Protein AF-A0A6M0Q2A5-F1 (afdb_monomer)

Secondary structure (DSSP, 8-state):
-PPPPPPPPHHHHHHHHHHHHS-TTSTTHHHHHHHHHHHHHHHHHHHHHHHHHTTS-TTT-EEEEEEEEE-SS-EEEEEEEEE-SS-EEEE------SEEEEETTTTEEEEEETTEEEEEE-HHHHHHHHHHHH-

Structure (mmCIF, N/CA/C/O backbone):
data_AF-A0A6M0Q2A5-F1
#
_entry.id   AF-A0A6M0Q2A5-F1
#
loop_
_atom_site.group_PDB
_atom_site.id
_atom_site.type_symbol
_atom_site.label_atom_id
_atom_sit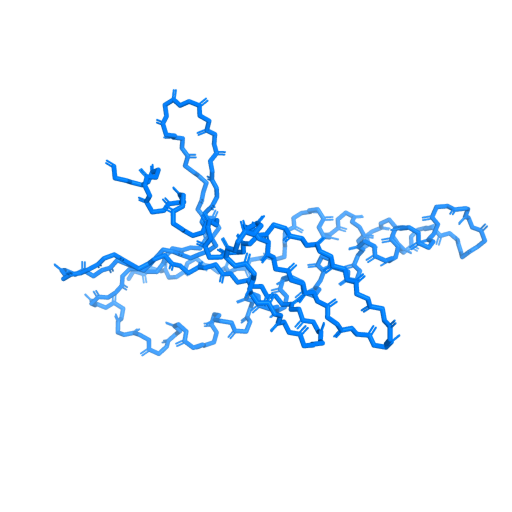e.label_alt_id
_atom_site.label_comp_id
_atom_site.label_asym_id
_atom_site.label_entity_id
_atom_site.label_seq_id
_atom_site.pdbx_PDB_ins_code
_atom_site.Cartn_x
_atom_site.Cartn_y
_atom_site.Cartn_z
_atom_site.occupancy
_atom_site.B_iso_or_equiv
_atom_site.auth_seq_id
_atom_site.auth_comp_id
_atom_site.auth_asym_id
_atom_site.auth_atom_id
_atom_site.pdbx_PDB_model_num
ATOM 1 N N . MET A 1 1 ? 1.031 6.136 22.997 1.00 41.16 1 MET A N 1
ATOM 2 C CA . MET A 1 1 ? 1.224 4.944 22.136 1.00 41.16 1 MET A CA 1
ATOM 3 C C . MET A 1 1 ? 1.885 5.387 20.824 1.00 41.16 1 MET A C 1
ATOM 5 O O . MET A 1 1 ? 1.571 6.476 20.354 1.00 41.16 1 MET A O 1
ATOM 9 N N . ARG A 1 2 ? 2.897 4.671 20.304 1.00 40.75 2 ARG A N 1
ATOM 10 C CA . ARG A 1 2 ? 3.757 5.149 19.194 1.00 40.75 2 ARG A CA 1
ATOM 11 C C . ARG A 1 2 ? 3.205 4.707 17.836 1.00 40.75 2 ARG A C 1
ATOM 13 O O . ARG A 1 2 ? 3.148 3.514 17.573 1.00 40.75 2 ARG A O 1
ATOM 20 N N . ILE A 1 3 ? 2.913 5.668 16.960 1.00 54.91 3 ILE A N 1
ATOM 21 C CA . ILE A 1 3 ? 2.869 5.430 15.511 1.00 54.91 3 ILE A CA 1
ATOM 22 C C . ILE A 1 3 ? 4.245 4.860 15.139 1.00 54.91 3 ILE A C 1
ATOM 24 O O . ILE A 1 3 ? 5.258 5.521 15.399 1.00 54.91 3 ILE A O 1
ATOM 28 N N . GLN A 1 4 ? 4.314 3.634 14.610 1.00 64.12 4 GLN A N 1
ATOM 29 C CA . GLN A 1 4 ? 5.585 3.121 14.096 1.00 64.12 4 GLN A CA 1
ATOM 30 C C . GLN A 1 4 ? 6.083 4.094 13.026 1.00 64.12 4 GLN A C 1
ATOM 32 O O . GLN A 1 4 ? 5.316 4.554 12.184 1.00 64.12 4 GLN A O 1
ATOM 37 N N . LYS A 1 5 ? 7.358 4.469 13.062 1.00 73.25 5 LYS A N 1
ATOM 38 C CA . LYS A 1 5 ? 7.897 5.359 12.036 1.00 73.25 5 LYS A CA 1
ATOM 39 C C . LYS A 1 5 ? 7.995 4.561 10.739 1.00 73.25 5 LYS A C 1
ATOM 41 O O . LYS A 1 5 ? 8.683 3.546 10.721 1.00 73.25 5 LYS A O 1
ATOM 46 N N . ARG A 1 6 ? 7.332 5.005 9.667 1.00 85.12 6 ARG A N 1
ATOM 47 C CA . ARG A 1 6 ? 7.530 4.391 8.353 1.00 85.12 6 ARG A CA 1
ATOM 48 C C . ARG A 1 6 ? 8.982 4.580 7.921 1.00 85.12 6 ARG A C 1
ATOM 50 O O . ARG A 1 6 ? 9.486 5.704 7.843 1.00 85.12 6 ARG A O 1
ATOM 57 N N . GLU A 1 7 ? 9.646 3.468 7.648 1.00 89.00 7 GLU A N 1
ATOM 58 C CA . GLU A 1 7 ? 10.986 3.439 7.082 1.00 89.00 7 GLU A CA 1
ATOM 59 C C . GLU A 1 7 ? 10.928 3.078 5.604 1.00 89.00 7 GLU A C 1
ATOM 61 O O . GLU A 1 7 ? 10.012 2.392 5.156 1.00 89.00 7 GLU A O 1
ATOM 66 N N . ILE A 1 8 ? 11.934 3.514 4.844 1.00 91.00 8 ILE A N 1
ATOM 67 C CA . ILE A 1 8 ? 12.092 3.081 3.454 1.00 91.00 8 ILE A CA 1
ATOM 68 C C . ILE A 1 8 ? 12.311 1.560 3.449 1.00 91.00 8 ILE A C 1
ATOM 70 O O . ILE A 1 8 ? 13.326 1.116 4.005 1.00 91.00 8 ILE A O 1
ATOM 74 N N . PRO A 1 9 ? 11.434 0.777 2.794 1.00 91.38 9 PRO A N 1
ATOM 75 C CA . PRO A 1 9 ? 11.562 -0.670 2.733 1.00 91.38 9 PRO A CA 1
ATOM 76 C C . PRO A 1 9 ? 12.902 -1.129 2.148 1.00 91.38 9 PRO A C 1
ATOM 78 O O . PRO A 1 9 ? 13.468 -0.508 1.240 1.00 91.38 9 PRO A O 1
ATOM 81 N N . ILE A 1 10 ? 13.406 -2.267 2.631 1.00 94.19 10 ILE A N 1
ATOM 82 C CA . ILE A 1 10 ? 14.719 -2.790 2.229 1.00 94.19 10 ILE A CA 1
ATOM 83 C C . ILE A 1 10 ? 14.811 -3.074 0.725 1.00 94.19 10 ILE A C 1
ATOM 85 O O . ILE A 1 10 ? 15.874 -2.885 0.134 1.00 94.19 10 ILE A O 1
ATOM 89 N N . HIS A 1 11 ? 13.720 -3.490 0.074 1.00 94.19 11 HIS A N 1
ATOM 90 C CA . HIS A 1 11 ? 13.722 -3.750 -1.367 1.00 94.19 11 HIS A CA 1
ATOM 91 C C . HIS A 1 11 ? 13.923 -2.470 -2.179 1.00 94.19 11 HIS A C 1
ATOM 93 O O . HIS A 1 11 ? 14.643 -2.504 -3.174 1.00 94.19 11 HIS A O 1
ATOM 99 N N . ILE A 1 12 ? 13.387 -1.334 -1.720 1.00 96.44 12 ILE A N 1
ATOM 100 C CA . ILE A 1 12 ? 13.646 -0.027 -2.338 1.00 96.44 12 ILE A CA 1
ATOM 101 C C . ILE A 1 12 ? 15.124 0.324 -2.188 1.00 96.44 12 ILE A C 1
ATOM 103 O O . ILE A 1 12 ? 15.774 0.631 -3.182 1.00 96.44 12 ILE A O 1
ATOM 107 N N . ARG A 1 13 ? 15.702 0.171 -0.989 1.00 97.56 13 ARG A N 1
ATOM 108 C CA . ARG A 1 13 ? 17.142 0.413 -0.770 1.00 97.56 13 ARG A CA 1
ATOM 109 C C . ARG A 1 13 ? 18.028 -0.480 -1.647 1.00 97.56 13 ARG A C 1
ATOM 111 O O . ARG A 1 13 ? 19.054 -0.031 -2.157 1.00 97.56 13 ARG A O 1
ATOM 118 N N . ARG A 1 14 ? 17.635 -1.743 -1.854 1.00 97.50 14 ARG A N 1
ATOM 119 C CA . ARG A 1 14 ? 18.322 -2.670 -2.773 1.00 97.50 14 ARG A CA 1
ATOM 120 C C . ARG A 1 14 ? 18.252 -2.173 -4.218 1.00 97.50 14 ARG A C 1
ATOM 122 O O . ARG A 1 14 ? 19.281 -2.160 -4.889 1.00 97.50 14 ARG A O 1
ATOM 129 N N . LEU A 1 15 ? 17.084 -1.722 -4.680 1.00 97.44 15 LEU A N 1
ATOM 130 C CA . LEU A 1 15 ? 16.915 -1.139 -6.015 1.00 97.44 15 LEU A CA 1
ATOM 131 C C . LEU A 1 15 ? 17.715 0.159 -6.187 1.00 97.44 15 LEU A C 1
ATOM 133 O O . LEU A 1 15 ? 18.330 0.354 -7.230 1.00 97.44 15 LEU A O 1
ATOM 137 N N . GLU A 1 16 ? 17.783 1.014 -5.166 1.00 97.19 16 GLU A N 1
ATOM 138 C CA . GLU A 1 16 ? 18.616 2.225 -5.169 1.00 97.19 16 GLU A CA 1
ATOM 139 C C . GLU A 1 16 ? 20.101 1.883 -5.293 1.00 97.19 16 GLU A C 1
ATOM 141 O O . GLU A 1 16 ? 20.816 2.468 -6.106 1.00 97.19 16 GLU A O 1
ATOM 146 N N . ALA A 1 17 ? 20.580 0.912 -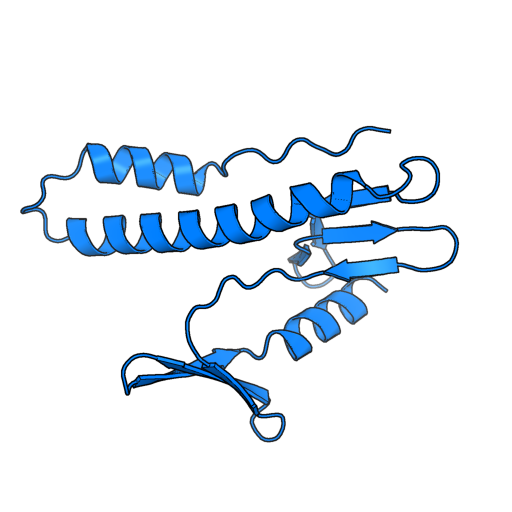4.512 1.00 97.25 17 ALA A N 1
ATOM 147 C CA . ALA A 1 17 ? 21.959 0.450 -4.598 1.00 97.25 17 ALA A CA 1
ATOM 148 C C . ALA A 1 17 ? 22.271 -0.152 -5.975 1.00 97.25 17 ALA A C 1
ATOM 150 O O . ALA A 1 17 ? 23.318 0.151 -6.545 1.00 97.25 17 ALA A O 1
ATOM 151 N N . LEU A 1 18 ? 21.358 -0.958 -6.522 1.00 96.62 18 LEU A N 1
ATOM 152 C CA . LEU A 1 18 ? 21.512 -1.580 -7.832 1.00 96.62 18 LEU A CA 1
ATOM 153 C C . LEU A 1 18 ? 21.496 -0.539 -8.961 1.00 96.62 18 LEU A C 1
ATOM 155 O O . LEU A 1 18 ? 22.381 -0.552 -9.812 1.00 96.62 18 LEU A O 1
ATOM 159 N N . SER A 1 19 ? 20.562 0.415 -8.927 1.00 95.62 19 SER A N 1
ATOM 160 C CA . SER A 1 19 ? 20.470 1.496 -9.915 1.00 95.62 19 SER A CA 1
ATOM 161 C C . SER A 1 19 ? 21.698 2.408 -9.907 1.00 95.62 19 SER A C 1
ATOM 163 O O . SER A 1 19 ? 22.051 2.922 -10.962 1.00 95.62 19 SER A O 1
ATOM 165 N N . ARG A 1 20 ? 22.356 2.615 -8.755 1.00 95.62 20 ARG A N 1
ATOM 166 C CA . ARG A 1 20 ? 23.621 3.374 -8.677 1.00 95.62 20 ARG A CA 1
ATOM 167 C C . ARG A 1 20 ? 24.818 2.623 -9.260 1.00 95.62 20 ARG A C 1
ATOM 169 O O . ARG A 1 20 ? 25.782 3.263 -9.658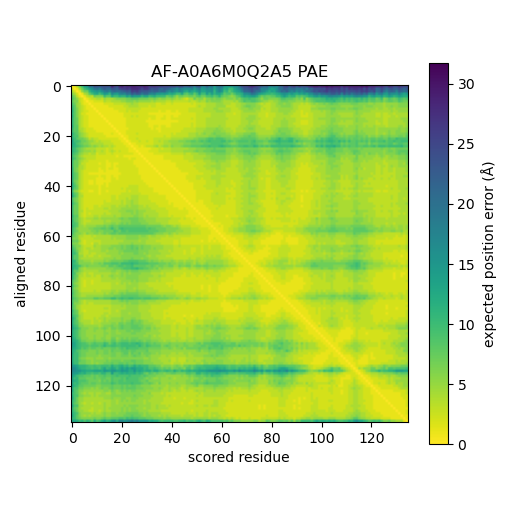 1.00 95.62 20 ARG A O 1
ATOM 176 N N . ARG A 1 21 ? 24.795 1.287 -9.236 1.00 96.31 21 ARG A N 1
ATOM 177 C CA . ARG A 1 21 ? 25.920 0.433 -9.661 1.00 96.31 21 ARG A CA 1
ATOM 178 C C . ARG A 1 21 ? 25.825 -0.001 -11.121 1.00 96.31 21 ARG A C 1
ATOM 180 O O . ARG A 1 21 ? 26.848 -0.295 -11.726 1.00 96.31 21 ARG A O 1
ATOM 187 N N . LEU A 1 22 ? 24.618 -0.067 -11.676 1.00 95.94 22 LEU A N 1
ATOM 188 C CA . LEU A 1 22 ? 24.409 -0.422 -13.075 1.00 95.94 22 LEU A CA 1
ATOM 189 C C . LEU A 1 22 ? 24.817 0.729 -13.997 1.00 95.94 22 LEU A C 1
ATOM 191 O O . LEU A 1 22 ? 24.333 1.852 -13.867 1.00 95.94 22 LEU A O 1
ATOM 195 N N . MET A 1 23 ? 25.664 0.421 -14.977 1.00 95.19 23 MET A N 1
ATOM 196 C CA . MET A 1 23 ? 25.943 1.329 -16.087 1.00 95.19 23 MET A CA 1
ATOM 197 C C . MET A 1 23 ? 24.683 1.517 -16.936 1.00 95.19 23 MET A C 1
ATOM 199 O O . MET A 1 23 ? 23.923 0.570 -17.134 1.00 95.19 23 MET A O 1
ATOM 203 N N . LYS A 1 24 ? 24.491 2.716 -17.497 1.00 92.75 24 LYS A N 1
ATOM 204 C CA . LYS A 1 24 ? 23.331 3.022 -18.356 1.00 92.75 24 LYS A CA 1
ATOM 205 C C . LYS A 1 24 ? 23.235 2.121 -19.594 1.00 92.75 24 LYS A C 1
ATOM 207 O O . LYS A 1 24 ? 22.138 1.859 -20.061 1.00 92.75 24 LYS A O 1
ATOM 212 N N . SER A 1 25 ? 24.371 1.639 -20.100 1.00 95.44 25 SER A N 1
ATOM 213 C CA . SER A 1 25 ? 24.448 0.711 -21.235 1.00 95.44 25 SER A CA 1
ATOM 214 C C . SER A 1 25 ? 24.068 -0.730 -20.884 1.00 95.44 25 SER A C 1
ATOM 216 O O . SER A 1 25 ? 23.893 -1.550 -21.781 1.00 95.44 25 SER A O 1
ATOM 218 N N . HIS A 1 26 ? 23.962 -1.074 -19.597 1.00 96.25 26 HIS A N 1
ATOM 219 C CA . HIS A 1 26 ? 23.642 -2.433 -19.190 1.00 96.25 26 HIS A CA 1
ATOM 220 C C . HIS A 1 26 ? 22.185 -2.770 -19.568 1.00 96.25 26 HIS A C 1
ATOM 222 O O . HIS A 1 26 ? 21.287 -2.010 -19.199 1.00 96.25 26 HIS A O 1
ATOM 228 N N . PRO A 1 27 ? 21.894 -3.933 -20.187 1.00 95.62 27 PRO A N 1
ATOM 229 C CA . PRO A 1 27 ? 20.543 -4.273 -20.659 1.00 95.62 27 PRO A CA 1
ATOM 230 C C . PRO A 1 27 ? 19.452 -4.198 -19.577 1.00 95.62 27 PRO A C 1
ATOM 232 O O . PRO A 1 27 ? 18.316 -3.816 -19.835 1.00 95.62 27 PRO A O 1
ATOM 235 N N . ALA A 1 28 ? 19.801 -4.524 -18.329 1.00 95.12 28 ALA A N 1
ATOM 236 C CA . ALA A 1 28 ? 18.878 -4.464 -17.192 1.00 95.12 28 ALA A CA 1
ATOM 237 C C . ALA A 1 28 ? 18.659 -3.056 -16.596 1.00 95.12 28 ALA A C 1
ATOM 239 O O . ALA A 1 28 ? 17.819 -2.918 -15.705 1.00 95.12 28 ALA A O 1
ATOM 240 N N . PHE A 1 29 ? 19.402 -2.026 -17.028 1.00 95.31 29 PHE A N 1
ATOM 241 C CA . PHE A 1 29 ? 19.365 -0.692 -16.415 1.00 95.31 29 PHE A CA 1
ATOM 242 C C . PHE A 1 29 ? 17.951 -0.104 -16.419 1.00 95.31 29 PHE A C 1
ATOM 244 O O . PHE A 1 29 ? 17.440 0.251 -15.357 1.00 95.31 29 PHE A O 1
ATOM 251 N N . HIS A 1 30 ? 17.294 -0.078 -17.584 1.00 95.31 30 HIS A N 1
ATOM 252 C CA . HIS A 1 30 ? 15.941 0.467 -17.728 1.00 95.31 30 HIS A CA 1
ATOM 253 C C . HIS A 1 30 ? 14.938 -0.248 -16.818 1.00 95.31 30 HIS A C 1
ATOM 255 O O . HIS A 1 30 ? 14.255 0.402 -16.032 1.00 95.31 30 HIS A O 1
ATOM 261 N N . LYS A 1 31 ? 14.941 -1.586 -16.817 1.00 96.25 31 LYS A N 1
ATOM 262 C CA . LYS A 1 31 ? 14.056 -2.395 -15.965 1.00 96.25 31 LYS A CA 1
ATOM 263 C C . LYS A 1 31 ? 14.244 -2.102 -14.474 1.00 96.25 31 LYS A C 1
ATOM 265 O O . LYS A 1 31 ? 13.269 -2.003 -13.731 1.00 96.25 31 LYS A O 1
ATOM 270 N N . VAL A 1 32 ? 15.491 -1.985 -14.013 1.00 97.00 32 VAL A N 1
ATOM 271 C CA . VAL A 1 32 ? 15.785 -1.673 -12.605 1.00 97.00 32 VAL A CA 1
ATOM 272 C C . VAL A 1 32 ? 15.352 -0.253 -12.263 1.00 97.00 32 VAL A C 1
ATOM 274 O O . VAL A 1 32 ? 14.749 -0.042 -11.210 1.00 97.00 32 VAL A O 1
ATOM 277 N N . HIS A 1 33 ? 15.639 0.705 -13.141 1.00 96.00 33 HIS A N 1
ATOM 278 C CA . HIS A 1 33 ? 15.310 2.105 -12.920 1.00 96.00 33 HIS A CA 1
ATOM 279 C C . HIS A 1 33 ? 13.794 2.335 -12.878 1.00 96.00 33 HIS A C 1
ATOM 281 O O . HIS A 1 33 ? 13.296 2.949 -11.939 1.00 96.00 33 HIS A O 1
ATOM 287 N N . GLU A 1 34 ? 13.044 1.767 -13.823 1.00 95.19 34 GLU A N 1
ATOM 288 C CA . GLU A 1 34 ? 11.579 1.822 -13.834 1.00 95.19 34 GLU A CA 1
ATOM 289 C C . GLU A 1 34 ? 10.969 1.181 -12.586 1.00 95.19 34 GLU A C 1
ATOM 291 O O . GLU A 1 34 ? 10.059 1.746 -11.976 1.00 95.19 34 GLU A O 1
ATOM 296 N N . ASN A 1 35 ? 11.494 0.028 -12.155 1.00 96.38 35 ASN A N 1
ATOM 297 C CA . ASN A 1 35 ? 11.036 -0.611 -10.925 1.00 96.38 35 ASN A CA 1
ATOM 298 C C . ASN A 1 35 ? 11.322 0.277 -9.704 1.00 96.38 35 ASN A C 1
ATOM 300 O O . ASN A 1 35 ? 10.444 0.478 -8.870 1.00 96.38 35 ASN A O 1
ATOM 304 N N . LEU A 1 36 ? 12.512 0.881 -9.620 1.00 97.44 36 LEU A N 1
ATOM 305 C CA . LEU A 1 36 ? 12.841 1.817 -8.545 1.00 97.44 36 LEU A CA 1
ATOM 306 C C . LEU A 1 36 ? 11.874 3.010 -8.507 1.00 97.44 36 LEU A C 1
ATOM 308 O O . LEU A 1 36 ? 11.385 3.356 -7.430 1.00 97.44 36 LEU A O 1
ATOM 312 N N . LEU A 1 37 ? 11.580 3.621 -9.658 1.00 95.25 37 LEU A N 1
ATOM 313 C CA . LEU A 1 37 ? 10.634 4.735 -9.752 1.00 95.25 37 LEU A CA 1
ATOM 314 C C . LEU A 1 37 ? 9.233 4.317 -9.297 1.00 95.25 37 LEU A C 1
ATOM 316 O O . LEU A 1 37 ? 8.633 5.005 -8.473 1.00 95.25 37 LEU A O 1
ATOM 320 N N . ARG A 1 38 ? 8.748 3.155 -9.752 1.00 94.06 38 ARG A N 1
ATOM 321 C CA . ARG A 1 38 ? 7.446 2.604 -9.351 1.00 94.06 38 ARG A CA 1
ATOM 322 C C . ARG A 1 38 ? 7.363 2.365 -7.842 1.00 94.06 38 ARG A C 1
ATOM 324 O O . ARG A 1 38 ? 6.404 2.792 -7.207 1.00 94.06 38 ARG A O 1
ATOM 331 N N . GLN A 1 39 ? 8.372 1.721 -7.256 1.00 95.62 39 GLN A N 1
ATOM 332 C CA . GLN A 1 39 ? 8.391 1.426 -5.820 1.00 95.62 39 GLN A CA 1
ATOM 333 C C . GLN A 1 39 ? 8.485 2.699 -4.972 1.00 95.62 39 GLN A C 1
ATOM 335 O O . GLN A 1 39 ? 7.808 2.817 -3.952 1.00 95.62 39 GLN A O 1
ATOM 340 N N . ARG A 1 40 ? 9.284 3.683 -5.405 1.00 95.62 40 ARG A N 1
ATOM 341 C CA . ARG A 1 40 ? 9.344 4.992 -4.742 1.00 95.62 40 ARG A CA 1
ATOM 342 C C . ARG A 1 40 ? 8.018 5.738 -4.840 1.00 95.62 40 ARG A C 1
ATOM 344 O O . ARG A 1 40 ? 7.614 6.334 -3.849 1.00 95.62 40 ARG A O 1
ATOM 351 N N . ALA A 1 41 ? 7.335 5.694 -5.983 1.00 94.44 41 ALA A N 1
ATOM 352 C CA . ALA A 1 41 ? 6.020 6.312 -6.133 1.00 94.44 41 ALA A CA 1
ATOM 353 C C . ALA A 1 41 ? 4.997 5.701 -5.160 1.00 94.44 41 ALA A C 1
ATOM 355 O O . ALA A 1 41 ? 4.291 6.451 -4.489 1.00 94.44 41 ALA A O 1
ATOM 356 N N . GLY A 1 42 ? 4.979 4.369 -5.015 1.00 93.19 42 GLY A N 1
ATOM 357 C CA . GLY A 1 42 ? 4.150 3.678 -4.018 1.00 93.19 42 GLY A CA 1
ATOM 358 C C . GLY A 1 42 ? 4.454 4.143 -2.592 1.00 93.19 42 GLY A C 1
ATOM 359 O O . GLY A 1 42 ? 3.578 4.673 -1.915 1.00 93.19 42 GLY A O 1
ATOM 360 N N . TYR A 1 43 ? 5.728 4.082 -2.190 1.00 94.06 43 TYR A N 1
ATOM 361 C CA . TYR A 1 43 ? 6.174 4.541 -0.870 1.00 94.06 43 TYR A CA 1
ATOM 362 C C . TYR A 1 43 ? 5.805 6.003 -0.582 1.00 94.06 43 TYR A C 1
ATOM 364 O O . TYR A 1 43 ? 5.418 6.343 0.532 1.00 94.06 43 TYR A O 1
ATOM 372 N N . GLN A 1 44 ? 5.925 6.886 -1.576 1.00 93.75 44 GLN A N 1
ATOM 373 C CA . GLN A 1 44 ? 5.574 8.297 -1.421 1.00 93.75 44 GLN A CA 1
ATOM 374 C C . GLN A 1 44 ? 4.064 8.504 -1.290 1.00 93.75 44 GLN A C 1
ATOM 376 O O . GLN A 1 44 ? 3.652 9.365 -0.516 1.00 93.75 44 GLN A O 1
ATOM 381 N N . GLY A 1 45 ? 3.259 7.707 -1.997 1.00 93.12 45 GLY A N 1
ATOM 382 C CA . GLY A 1 45 ? 1.806 7.690 -1.842 1.00 93.12 45 GLY A CA 1
ATOM 383 C C . GLY A 1 45 ? 1.409 7.310 -0.424 1.00 93.12 45 GLY A C 1
ATOM 384 O O . GLY A 1 45 ? 0.688 8.053 0.236 1.00 93.12 45 GLY A O 1
ATOM 385 N N . GLU A 1 46 ? 1.967 6.216 0.092 1.00 92.06 46 GLU A N 1
ATOM 386 C CA . GLU A 1 46 ? 1.718 5.825 1.475 1.00 92.06 46 GLU A CA 1
ATOM 387 C C . GLU A 1 46 ? 2.209 6.903 2.458 1.00 92.06 46 GLU A C 1
ATOM 389 O O . GLU A 1 46 ? 1.488 7.308 3.366 1.00 92.06 46 GLU A O 1
ATOM 394 N N . LYS A 1 47 ? 3.421 7.437 2.274 1.00 91.62 47 LYS A N 1
ATOM 395 C CA . LYS A 1 47 ? 3.981 8.476 3.152 1.00 91.62 47 LYS A CA 1
ATOM 396 C C . LYS A 1 47 ? 3.138 9.758 3.173 1.00 91.62 47 LYS A C 1
ATOM 398 O O . LYS A 1 47 ? 3.146 10.467 4.179 1.00 91.62 47 LYS A O 1
ATOM 403 N N . ALA A 1 48 ? 2.426 10.078 2.093 1.00 93.12 48 ALA A N 1
ATOM 404 C CA . ALA A 1 48 ? 1.504 11.210 2.065 1.00 93.12 48 ALA A CA 1
ATOM 405 C C . ALA A 1 48 ? 0.321 10.999 3.026 1.00 93.12 48 ALA A C 1
ATOM 407 O O . ALA A 1 48 ? -0.070 11.931 3.726 1.00 93.12 48 ALA A O 1
ATOM 408 N N . ILE A 1 49 ? -0.185 9.767 3.141 1.00 93.19 49 ILE A N 1
ATOM 409 C CA . ILE A 1 49 ? -1.257 9.419 4.084 1.00 93.19 49 ILE A CA 1
ATOM 410 C C . ILE A 1 49 ? -0.788 9.558 5.540 1.00 93.19 49 ILE A C 1
ATOM 412 O O . ILE A 1 49 ? -1.531 10.078 6.373 1.00 93.19 49 ILE A O 1
ATOM 416 N N . ASP A 1 50 ? 0.475 9.225 5.843 1.00 90.94 50 ASP A N 1
ATOM 417 C CA . ASP A 1 50 ? 1.047 9.400 7.192 1.00 90.94 50 ASP A CA 1
ATOM 418 C C . ASP A 1 50 ? 0.938 10.838 7.715 1.00 90.94 50 ASP A C 1
ATOM 420 O O . ASP A 1 50 ? 0.904 11.048 8.928 1.00 90.94 50 ASP A O 1
ATOM 424 N N . TYR A 1 51 ? 0.939 11.846 6.836 1.00 90.69 51 TYR A N 1
ATOM 425 C CA . TYR A 1 51 ? 0.765 13.238 7.250 1.00 90.69 51 TYR A CA 1
ATOM 426 C C . TYR A 1 51 ? -0.624 13.466 7.850 1.00 90.69 51 TYR A C 1
ATOM 428 O O . TYR A 1 51 ? -0.722 13.996 8.954 1.00 90.69 51 TYR A O 1
ATOM 436 N N . TYR A 1 52 ? -1.673 13.007 7.169 1.00 92.00 52 TYR A N 1
ATOM 437 C CA . TYR A 1 52 ? -3.055 13.175 7.615 1.00 92.00 52 TYR A CA 1
ATOM 438 C C . TYR A 1 52 ? -3.354 12.358 8.875 1.00 92.00 52 TY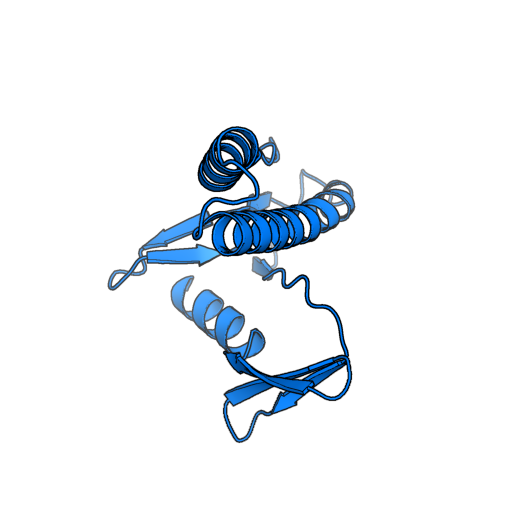R A C 1
ATOM 440 O O . TYR A 1 52 ? -3.986 12.855 9.804 1.00 92.00 52 TYR A O 1
ATOM 448 N N . LEU A 1 53 ? -2.816 11.140 8.970 1.00 92.19 53 LEU A N 1
ATOM 449 C CA . LEU A 1 53 ? -3.044 10.270 10.128 1.00 92.19 53 LEU A CA 1
ATOM 450 C C . LEU A 1 53 ? -2.422 10.796 11.431 1.00 92.19 53 LEU A C 1
ATOM 452 O O . LEU A 1 53 ? -2.852 10.404 12.512 1.00 92.19 53 LEU A O 1
ATOM 456 N N . LYS A 1 54 ? -1.448 11.715 11.367 1.00 89.88 54 LYS A N 1
ATOM 457 C CA . LYS A 1 54 ? -0.886 12.366 12.567 1.00 89.88 54 LYS A CA 1
ATOM 458 C C . LYS A 1 54 ? -1.878 13.273 13.292 1.00 89.88 54 LYS A C 1
ATOM 460 O O . LYS A 1 54 ? -1.636 13.567 14.460 1.00 89.88 54 LYS A O 1
ATOM 465 N N . TYR A 1 55 ? -2.929 13.725 12.611 1.00 92.25 55 TYR A N 1
ATOM 466 C CA . TYR A 1 55 ? -3.957 14.592 13.187 1.00 92.25 55 TYR A CA 1
ATOM 467 C C . TYR A 1 55 ? -5.040 13.815 13.944 1.00 92.25 55 TYR A C 1
ATOM 469 O O . TYR A 1 55 ? -5.859 14.433 14.618 1.00 92.25 55 TYR A O 1
ATOM 477 N N . LEU A 1 56 ? -5.042 12.479 13.873 1.00 92.56 56 LEU A N 1
ATOM 478 C CA . LEU A 1 56 ? -5.956 11.658 14.661 1.00 92.56 56 LEU A CA 1
ATOM 479 C C . LEU A 1 56 ? -5.552 11.669 16.151 1.00 92.56 56 LEU A C 1
ATOM 481 O O . LEU A 1 56 ? -4.368 11.469 16.454 1.00 92.56 56 LEU A O 1
ATOM 485 N N . PRO A 1 57 ? -6.507 11.856 17.088 1.00 93.56 57 PRO A N 1
ATOM 486 C CA . PRO A 1 57 ? -6.248 11.758 18.524 1.00 93.56 57 PRO A CA 1
ATOM 487 C C . PRO A 1 57 ? -5.691 10.378 18.894 1.00 93.56 57 PRO A C 1
ATOM 489 O O . PRO A 1 57 ? -6.330 9.348 18.677 1.00 93.56 57 PRO A O 1
ATOM 492 N N . LYS A 1 58 ? -4.480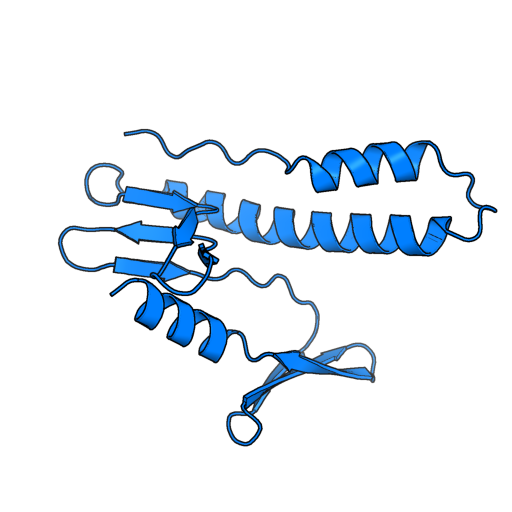 10.334 19.455 1.00 89.12 58 LYS A N 1
ATOM 493 C CA . LYS A 1 58 ? -3.751 9.072 19.700 1.00 89.12 58 LYS A CA 1
ATOM 494 C C . LYS A 1 58 ? -4.345 8.247 20.839 1.00 89.12 58 LYS A C 1
ATOM 496 O O . LYS A 1 58 ? -4.004 7.078 20.996 1.00 89.12 58 LYS A O 1
ATOM 501 N N . GLU A 1 59 ? -5.165 8.881 21.661 1.00 91.94 59 GLU A N 1
ATOM 502 C CA . GLU A 1 59 ? -5.887 8.298 22.782 1.00 91.94 59 GLU A CA 1
ATOM 503 C C . GLU A 1 59 ? -7.155 7.567 22.310 1.00 91.94 59 GLU A C 1
ATOM 505 O O . GLU A 1 59 ? -7.633 6.662 22.992 1.00 91.94 59 GLU A O 1
ATOM 510 N N . GLU A 1 60 ? -7.675 7.937 21.135 1.00 95.00 60 GLU A N 1
ATOM 511 C CA . GLU A 1 60 ? -8.901 7.383 20.551 1.00 95.00 60 GLU A CA 1
ATOM 512 C C . GLU A 1 60 ? -8.623 6.385 19.424 1.00 95.00 60 GLU A C 1
ATOM 514 O O . GLU A 1 60 ? -9.383 5.428 19.254 1.00 95.00 60 GLU A O 1
ATOM 519 N N . TYR A 1 61 ? -7.535 6.596 18.675 1.00 95.50 61 TYR A N 1
ATOM 520 C CA . TYR A 1 61 ? -7.211 5.826 17.478 1.00 95.50 61 TYR A CA 1
ATOM 521 C C . TYR A 1 61 ? -5.850 5.138 17.585 1.00 95.50 61 TYR A C 1
ATOM 523 O O . TYR A 1 61 ? -4.805 5.774 17.754 1.00 95.50 61 TYR A O 1
ATOM 531 N N . LEU A 1 62 ? -5.851 3.822 17.384 1.00 93.12 62 LEU A N 1
ATOM 532 C CA . LEU A 1 62 ? -4.654 3.036 17.119 1.00 93.12 62 LEU A CA 1
ATOM 533 C C . LEU A 1 62 ? -4.459 2.919 15.607 1.00 93.12 62 LEU A C 1
ATOM 535 O O . LEU A 1 62 ? -5.283 2.333 14.915 1.00 93.12 62 LEU A O 1
ATOM 539 N N . VAL A 1 63 ? -3.346 3.450 15.107 1.00 93.31 63 VAL A N 1
ATOM 540 C CA . VAL A 1 63 ? -2.976 3.391 13.688 1.00 93.31 63 VAL A CA 1
ATOM 541 C C . VAL A 1 63 ? -1.809 2.423 13.508 1.00 93.31 63 VAL A C 1
ATOM 543 O O . VAL A 1 63 ? -0.707 2.667 14.008 1.00 93.31 63 VAL A O 1
ATOM 546 N N . LEU A 1 64 ? -2.047 1.339 12.774 1.00 91.75 64 LEU A N 1
ATOM 547 C CA . LEU A 1 64 ? -1.043 0.369 12.337 1.00 91.75 64 LEU A CA 1
ATOM 548 C C . LEU A 1 64 ? -0.831 0.520 10.828 1.00 91.75 64 LEU A C 1
ATOM 550 O O . LEU A 1 64 ? -1.783 0.801 10.106 1.00 91.75 64 LEU A O 1
ATOM 554 N N . HIS A 1 65 ? 0.395 0.326 10.346 1.00 90.88 65 HIS A N 1
ATOM 555 C CA . HIS A 1 65 ? 0.708 0.342 8.913 1.00 90.88 65 HIS A CA 1
ATOM 556 C C . HIS A 1 65 ? 1.579 -0.847 8.522 1.00 90.88 65 HIS A C 1
ATOM 558 O O . HIS A 1 65 ? 2.292 -1.395 9.365 1.00 90.88 65 HIS A O 1
ATOM 564 N N . GLY A 1 66 ? 1.490 -1.255 7.253 1.00 89.25 66 GLY A N 1
ATOM 565 C CA . GLY A 1 66 ? 2.255 -2.377 6.702 1.00 89.25 66 GLY A CA 1
ATOM 566 C C . GLY A 1 66 ? 2.011 -3.696 7.441 1.00 89.25 66 GLY A C 1
ATOM 567 O O . GLY A 1 66 ? 2.935 -4.492 7.620 1.00 89.25 66 GLY A O 1
ATOM 568 N N . LEU A 1 67 ? 0.786 -3.908 7.925 1.00 91.38 67 LEU A N 1
ATOM 569 C CA . LEU A 1 67 ? 0.442 -5.048 8.762 1.00 91.38 67 LEU A CA 1
ATOM 570 C C . LEU A 1 67 ? 0.325 -6.301 7.895 1.00 91.38 67 LEU A C 1
ATOM 572 O O . LEU A 1 67 ? -0.479 -6.336 6.968 1.00 91.38 67 LEU A O 1
ATOM 576 N N . ARG A 1 68 ? 1.107 -7.338 8.206 1.00 93.56 68 ARG A N 1
ATOM 577 C CA . ARG A 1 68 ? 1.043 -8.637 7.528 1.00 93.56 68 ARG A CA 1
ATOM 578 C C . ARG A 1 68 ? 0.471 -9.688 8.472 1.00 93.56 68 ARG A C 1
ATOM 580 O O . ARG A 1 68 ? 1.092 -9.993 9.487 1.00 93.56 68 ARG A O 1
ATOM 587 N N . LEU A 1 69 ? -0.687 -10.235 8.122 1.00 94.56 69 LEU A N 1
ATOM 588 C CA . LEU A 1 69 ? -1.456 -11.178 8.939 1.00 94.56 69 LEU A CA 1
ATOM 589 C C . LEU A 1 69 ? -1.602 -12.521 8.225 1.00 94.56 69 LEU A C 1
ATOM 591 O O . LEU A 1 69 ? -1.470 -12.581 7.005 1.00 94.56 69 LEU A O 1
ATOM 595 N N . PHE A 1 70 ? -1.855 -13.582 8.992 1.00 95.38 70 PHE A N 1
ATOM 596 C CA . PHE A 1 70 ? -2.176 -14.918 8.489 1.00 95.38 70 PHE A CA 1
ATOM 597 C C . PHE A 1 70 ? -3.636 -15.230 8.817 1.00 95.38 70 PHE A C 1
ATOM 599 O O . PHE A 1 70 ? -4.005 -15.171 9.986 1.00 95.38 70 PHE A O 1
ATOM 606 N N . ASP A 1 71 ? -4.444 -15.560 7.810 1.00 93.88 71 ASP A N 1
ATOM 607 C CA . ASP A 1 71 ? -5.886 -15.842 7.958 1.00 93.88 71 ASP A CA 1
ATOM 608 C C . ASP A 1 71 ? -6.200 -17.339 8.164 1.00 93.88 71 ASP A C 1
ATOM 610 O O . ASP A 1 71 ? -7.350 -17.761 8.093 1.00 93.88 71 ASP A O 1
ATOM 614 N N . GLY A 1 72 ? -5.176 -18.170 8.384 1.00 94.12 72 GLY A N 1
ATOM 615 C CA . GLY A 1 72 ? -5.311 -19.629 8.446 1.00 94.12 72 GLY A CA 1
ATOM 616 C C . GLY A 1 72 ? -5.064 -20.335 7.109 1.00 94.12 72 GLY A C 1
ATOM 617 O O . GLY A 1 72 ? -4.745 -21.523 7.111 1.00 94.12 72 GLY A O 1
ATOM 618 N N . VAL A 1 73 ? -5.133 -19.620 5.982 1.00 94.75 73 VAL A N 1
ATOM 619 C CA . VAL A 1 73 ? -4.873 -20.148 4.632 1.00 94.75 73 VAL A CA 1
ATOM 620 C C . VAL A 1 73 ? -3.620 -19.519 4.032 1.00 94.75 73 VAL A C 1
ATOM 622 O O . VAL A 1 73 ? -2.766 -20.207 3.471 1.00 94.75 73 VAL A O 1
ATOM 625 N N . GLY A 1 74 ? -3.482 -18.204 4.156 1.00 94.25 74 GLY A N 1
ATOM 626 C CA . GLY A 1 74 ? -2.419 -17.434 3.540 1.00 94.25 74 GLY A CA 1
ATOM 627 C C . GLY A 1 74 ? -2.108 -16.150 4.290 1.00 94.25 74 GLY A C 1
ATOM 628 O O . GLY A 1 74 ? -2.796 -15.732 5.219 1.00 94.25 74 GLY A O 1
ATOM 629 N N . TYR A 1 75 ? -1.008 -15.521 3.882 1.00 95.31 75 TYR A N 1
ATOM 630 C CA . TYR A 1 75 ? -0.663 -14.202 4.386 1.00 95.31 75 TYR A CA 1
ATOM 631 C C . TYR A 1 75 ? -1.265 -13.119 3.504 1.00 95.31 75 TYR A C 1
ATOM 633 O O . TYR A 1 75 ? -1.076 -13.141 2.287 1.00 95.31 75 TYR A O 1
ATOM 641 N N . PHE A 1 76 ? -1.866 -12.121 4.134 1.00 94.69 76 PHE A N 1
ATOM 642 C CA . PHE A 1 76 ? -2.327 -10.902 3.487 1.00 94.69 76 PHE A CA 1
ATOM 643 C C . PHE A 1 76 ? -1.701 -9.681 4.158 1.00 94.69 76 PHE A C 1
ATOM 645 O O . PHE A 1 76 ? -1.189 -9.753 5.280 1.00 94.69 76 PHE A O 1
ATOM 652 N N . GLN A 1 77 ? -1.674 -8.568 3.430 1.00 93.25 77 GLN A N 1
ATOM 653 C CA . GLN A 1 77 ? -1.127 -7.306 3.908 1.00 93.25 77 GLN A CA 1
ATOM 654 C C . GLN A 1 77 ? -2.215 -6.238 3.880 1.00 93.25 77 GLN A C 1
ATOM 656 O O . GLN A 1 77 ? -2.989 -6.171 2.926 1.00 93.25 77 GLN A O 1
ATOM 661 N N . ILE A 1 78 ? -2.241 -5.417 4.924 1.00 94.44 78 ILE A N 1
ATOM 662 C CA . ILE A 1 78 ? -3.056 -4.215 5.040 1.00 94.44 78 ILE A CA 1
ATOM 663 C C . ILE A 1 78 ? -2.105 -3.016 5.099 1.00 94.44 78 ILE A C 1
ATOM 665 O O . ILE A 1 78 ? -1.219 -2.970 5.961 1.00 94.44 78 ILE A O 1
ATOM 669 N N . ASP A 1 79 ? -2.292 -2.043 4.204 1.00 93.06 79 ASP A N 1
ATOM 670 C CA . ASP A 1 79 ? -1.456 -0.839 4.177 1.00 93.06 79 ASP A CA 1
ATOM 671 C C . ASP A 1 79 ? -1.643 -0.016 5.450 1.00 93.06 79 ASP A C 1
ATOM 673 O O . ASP A 1 79 ? -0.650 0.331 6.091 1.00 93.06 79 ASP A O 1
ATOM 677 N N . TYR A 1 80 ? -2.897 0.229 5.853 1.00 94.25 80 TYR A N 1
ATOM 678 C CA . TYR A 1 80 ? -3.235 0.798 7.157 1.00 94.25 80 TYR A CA 1
ATOM 679 C C . TYR A 1 80 ? -4.459 0.160 7.795 1.00 94.25 80 TYR A C 1
ATOM 681 O O . TYR A 1 80 ? -5.490 -0.039 7.152 1.00 94.25 80 TYR A O 1
ATOM 689 N N . LEU A 1 81 ? -4.350 -0.060 9.101 1.00 95.00 81 LEU A N 1
ATOM 690 C CA . LEU A 1 81 ? -5.449 -0.462 9.959 1.00 95.00 81 LEU A CA 1
ATOM 691 C C . LEU A 1 81 ? -5.624 0.580 11.063 1.00 95.00 81 LEU A C 1
ATOM 693 O O . LEU A 1 81 ? -4.726 0.772 11.888 1.00 95.00 81 LEU A O 1
ATOM 697 N N . ILE A 1 82 ? -6.770 1.255 11.069 1.00 95.31 82 ILE A N 1
ATOM 698 C CA . ILE A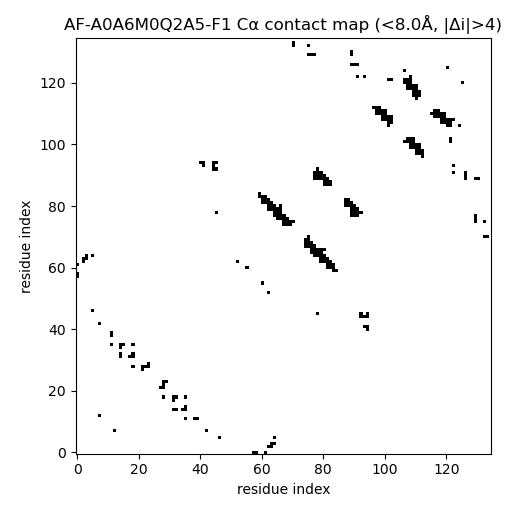 1 82 ? -7.145 2.216 12.106 1.00 95.31 82 ILE A CA 1
ATOM 699 C C . ILE A 1 82 ? -8.195 1.569 12.995 1.00 95.31 82 ILE A C 1
ATOM 701 O O . ILE A 1 82 ? -9.255 1.168 12.525 1.00 95.31 82 ILE A O 1
ATOM 705 N N . ILE A 1 83 ? -7.905 1.480 14.284 1.00 95.50 83 ILE A N 1
ATOM 706 C CA . ILE A 1 83 ? -8.770 0.855 15.278 1.00 95.50 83 ILE A CA 1
ATOM 707 C C . ILE A 1 83 ? -9.208 1.930 16.265 1.00 95.50 83 ILE A C 1
ATOM 709 O O . ILE A 1 83 ? -8.373 2.643 16.821 1.00 95.50 83 ILE A O 1
ATOM 713 N N . SER A 1 84 ? -10.511 2.025 16.496 1.00 96.12 84 SER A N 1
ATOM 714 C CA . SER A 1 84 ? -11.111 2.821 17.565 1.00 96.12 84 SER A CA 1
ATOM 715 C C . SER A 1 84 ? -12.027 1.941 18.418 1.00 96.12 84 SER A C 1
ATOM 717 O O . SER A 1 84 ? -12.215 0.758 18.137 1.00 96.12 84 SER A O 1
ATOM 719 N N . LYS A 1 85 ? -12.642 2.518 19.455 1.00 95.62 85 LYS A N 1
ATOM 720 C CA . LYS A 1 85 ? -13.660 1.816 20.256 1.00 95.62 85 LYS A CA 1
ATOM 721 C C . LYS A 1 85 ? -14.947 1.514 19.478 1.00 95.62 85 LYS A C 1
ATOM 723 O O . LYS A 1 85 ? -15.712 0.662 19.913 1.00 95.62 85 LYS A O 1
ATOM 728 N N . SER A 1 86 ? -15.187 2.210 18.366 1.00 95.88 86 SER A N 1
ATOM 729 C CA . SER A 1 86 ? -16.459 2.158 17.635 1.00 95.88 86 SER A CA 1
ATOM 730 C C . SER A 1 86 ? -16.351 1.447 16.289 1.00 95.88 86 SER A C 1
ATOM 732 O O . SER A 1 86 ? -17.351 0.945 15.786 1.00 95.88 86 SER A O 1
ATOM 734 N N . PHE A 1 87 ? -15.165 1.430 15.679 1.00 95.31 87 PHE A N 1
ATOM 735 C CA . PHE A 1 87 ? -14.962 0.842 14.359 1.00 95.31 87 PHE A CA 1
ATOM 736 C C . PHE A 1 87 ? -13.509 0.435 14.115 1.00 95.31 87 PHE A C 1
ATOM 738 O O . PHE A 1 87 ? -12.577 0.940 14.749 1.00 95.31 87 PHE A O 1
ATOM 745 N N . ILE A 1 88 ? -13.342 -0.427 13.114 1.00 95.62 88 ILE A N 1
ATOM 746 C CA . ILE A 1 88 ? -12.066 -0.757 12.488 1.00 95.62 88 ILE A CA 1
ATOM 747 C C . ILE A 1 88 ? -12.138 -0.301 11.030 1.00 95.62 88 ILE A C 1
ATOM 749 O O . ILE A 1 88 ? -13.096 -0.621 10.329 1.00 95.62 88 ILE A O 1
ATOM 753 N N . LEU A 1 89 ? -11.142 0.456 10.580 1.00 95.50 89 LEU A N 1
ATOM 754 C CA . LEU A 1 89 ? -11.045 0.975 9.220 1.00 95.50 89 LEU A CA 1
ATOM 755 C C . LEU A 1 89 ? -9.785 0.435 8.543 1.00 95.50 89 LEU A C 1
ATOM 757 O O . LEU A 1 89 ? -8.669 0.646 9.020 1.00 95.50 89 LEU A O 1
ATOM 761 N N . VAL A 1 90 ? -9.987 -0.236 7.412 1.00 95.69 90 VAL A N 1
ATOM 762 C CA . VAL A 1 90 ? -8.931 -0.678 6.497 1.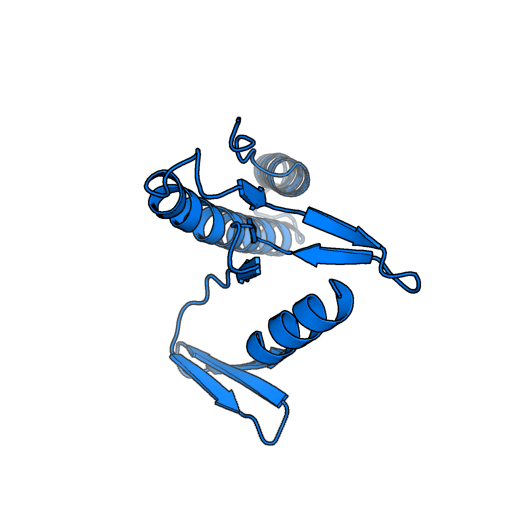00 95.69 90 VAL A CA 1
ATOM 763 C C . VAL A 1 90 ? -8.752 0.397 5.430 1.00 95.69 90 VAL A C 1
ATOM 765 O O . VAL A 1 90 ? -9.729 0.830 4.823 1.00 95.69 90 VAL A O 1
ATOM 768 N N . ILE A 1 91 ? -7.514 0.830 5.199 1.00 94.75 91 ILE A N 1
ATOM 769 C CA . ILE A 1 91 ? -7.177 1.754 4.112 1.00 94.75 91 ILE A CA 1
ATOM 770 C C . ILE A 1 91 ? -6.115 1.089 3.242 1.00 94.75 91 ILE A C 1
ATOM 772 O O . ILE A 1 91 ? -5.061 0.701 3.741 1.00 94.75 91 ILE A O 1
ATOM 776 N N . GLU A 1 92 ? -6.394 1.009 1.945 1.00 93.81 92 GLU A N 1
ATOM 777 C CA . GLU A 1 92 ? -5.449 0.629 0.894 1.00 93.81 92 GLU A CA 1
ATOM 778 C C . GLU A 1 92 ? -5.010 1.893 0.154 1.00 93.81 92 GLU A C 1
ATOM 780 O O . GLU A 1 92 ? -5.843 2.727 -0.213 1.00 93.81 92 GLU A O 1
ATOM 785 N N . VAL A 1 93 ? -3.708 2.049 -0.086 1.00 93.31 93 VAL A N 1
ATOM 786 C CA . VAL A 1 93 ? -3.169 3.241 -0.743 1.00 93.31 93 VAL A CA 1
ATOM 787 C C . VAL A 1 93 ? -2.704 2.905 -2.149 1.00 93.31 93 VAL A C 1
ATOM 789 O O . VAL A 1 93 ? -1.718 2.204 -2.365 1.00 93.31 93 VAL A O 1
ATOM 792 N N . LYS A 1 94 ? -3.3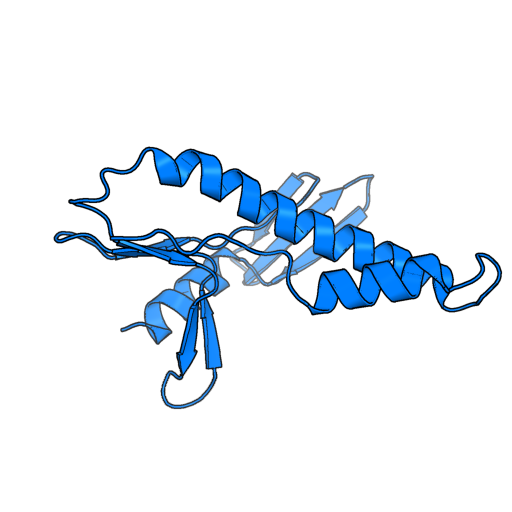75 3.486 -3.144 1.00 91.62 94 LYS A N 1
ATOM 793 C CA . LYS A 1 94 ? -2.966 3.396 -4.547 1.00 91.62 94 LYS A CA 1
ATOM 794 C C . LYS A 1 94 ? -2.527 4.766 -5.049 1.00 91.62 94 LYS A C 1
ATOM 796 O O . LYS A 1 94 ? -3.327 5.687 -5.150 1.00 91.62 94 LYS A O 1
ATOM 801 N N . ASN A 1 95 ? -1.248 4.893 -5.394 1.00 91.81 95 ASN A N 1
ATOM 802 C CA . ASN A 1 95 ? -0.727 6.080 -6.071 1.00 91.81 95 ASN A CA 1
ATOM 803 C C . ASN A 1 95 ? -0.713 5.842 -7.585 1.00 91.81 95 ASN A C 1
ATOM 805 O O . ASN A 1 95 ? 0.237 5.257 -8.112 1.00 91.81 95 ASN A O 1
ATOM 809 N N . ILE A 1 96 ? -1.790 6.236 -8.268 1.00 90.19 96 ILE A N 1
ATOM 810 C CA . ILE A 1 96 ? -1.987 5.976 -9.698 1.00 90.19 96 ILE A CA 1
ATOM 811 C C . ILE A 1 96 ? -2.221 7.296 -10.429 1.00 90.19 96 ILE A C 1
ATOM 813 O O . ILE A 1 96 ? -3.080 8.084 -10.050 1.00 90.19 96 ILE A O 1
ATOM 817 N N . PHE A 1 97 ? -1.444 7.527 -11.485 1.00 89.94 97 PHE A N 1
ATOM 818 C CA . PHE A 1 97 ? -1.626 8.653 -12.396 1.00 89.94 97 PHE A CA 1
ATOM 819 C C . PHE A 1 97 ? -2.613 8.301 -13.514 1.00 89.94 97 PHE A C 1
ATOM 821 O O . PHE A 1 97 ? -2.593 7.174 -14.008 1.00 89.94 97 PHE A O 1
ATOM 828 N N . GLY A 1 98 ? -3.393 9.282 -13.967 1.00 92.62 98 GLY A N 1
ATOM 829 C CA . GLY A 1 98 ? -4.385 9.124 -15.030 1.00 92.62 98 GLY A CA 1
ATOM 830 C C . GLY A 1 98 ? -5.808 9.022 -14.492 1.00 92.62 98 GLY A C 1
ATOM 831 O O . GLY A 1 98 ? -6.050 9.175 -13.294 1.00 92.62 98 GLY A O 1
ATOM 832 N N . THR A 1 99 ? -6.748 8.775 -15.395 1.00 94.38 99 THR A N 1
ATOM 833 C CA . THR A 1 99 ? -8.158 8.590 -15.045 1.00 94.38 99 THR A CA 1
ATOM 834 C C . THR A 1 99 ? -8.396 7.136 -14.674 1.00 94.38 99 THR A C 1
ATOM 836 O O . THR A 1 99 ? -7.968 6.239 -15.399 1.00 94.38 99 THR A O 1
ATOM 839 N N . LEU A 1 100 ? -9.076 6.907 -13.552 1.00 94.81 100 LEU A N 1
ATOM 840 C CA . LEU A 1 100 ? -9.478 5.576 -13.110 1.00 94.81 100 LEU A CA 1
ATOM 841 C C . LEU A 1 100 ? -10.961 5.364 -13.389 1.00 94.81 100 LEU A C 1
ATOM 843 O O . LEU A 1 100 ? -11.792 6.165 -12.963 1.00 94.81 100 LEU A O 1
ATOM 847 N N . LEU A 1 101 ? -11.275 4.268 -14.068 1.00 94.69 101 LEU A N 1
ATOM 848 C CA . LEU A 1 101 ? -12.629 3.768 -14.252 1.00 94.69 101 LEU A CA 1
ATOM 849 C C . LEU A 1 101 ? -12.760 2.458 -13.480 1.00 94.69 101 LEU A C 1
ATOM 851 O O . LEU A 1 101 ? -11.951 1.546 -13.647 1.00 94.69 101 LEU A O 1
ATOM 855 N N . PHE A 1 102 ? -13.758 2.380 -12.609 1.00 94.06 102 PHE A N 1
ATOM 856 C CA . PHE A 1 102 ? -14.084 1.157 -11.885 1.00 94.06 102 PHE A CA 1
ATOM 857 C C . PHE A 1 102 ? -15.155 0.412 -12.665 1.00 94.06 102 PHE A C 1
ATOM 859 O O . PHE A 1 102 ? -16.222 0.964 -12.928 1.00 94.06 102 PHE A O 1
ATOM 866 N N . ASP A 1 103 ? -14.842 -0.819 -13.042 1.00 92.69 103 ASP A N 1
ATOM 867 C CA . ASP A 1 103 ? -15.679 -1.670 -13.870 1.00 92.69 103 ASP A CA 1
ATOM 868 C C . ASP A 1 103 ? -16.144 -2.875 -13.032 1.00 92.69 103 ASP A C 1
ATOM 870 O O . ASP A 1 103 ? -15.422 -3.876 -12.908 1.00 92.69 103 ASP A O 1
ATOM 874 N N . PRO A 1 104 ? -17.328 -2.770 -12.399 1.00 89.81 104 PRO A N 1
ATOM 875 C CA . PRO A 1 104 ? -17.855 -3.814 -11.529 1.00 89.81 104 PRO A CA 1
ATOM 876 C C . PRO A 1 104 ? -18.345 -5.045 -12.301 1.00 89.81 104 PRO A C 1
ATOM 878 O O . PRO A 1 104 ? -18.487 -6.104 -11.697 1.00 89.81 104 PRO A O 1
ATOM 881 N N . GLU A 1 105 ? -18.595 -4.942 -13.611 1.00 92.94 105 GLU A N 1
ATOM 882 C CA . GLU A 1 105 ? -19.025 -6.083 -14.427 1.00 92.94 105 GLU A CA 1
ATOM 883 C C . GLU A 1 105 ? -17.882 -7.093 -14.571 1.00 92.94 105 GLU A C 1
ATOM 885 O O . GLU A 1 105 ? -18.062 -8.295 -14.365 1.00 92.94 105 GLU A O 1
ATOM 890 N N . PHE A 1 106 ? -16.674 -6.589 -14.829 1.00 91.69 106 PHE A N 1
ATOM 891 C CA . PHE A 1 106 ? -15.475 -7.411 -14.992 1.00 91.69 106 PHE A CA 1
ATOM 892 C C . PHE A 1 106 ? -14.580 -7.456 -13.748 1.00 91.69 106 PHE A C 1
ATOM 894 O O . PHE A 1 106 ? -13.525 -8.094 -13.776 1.00 91.69 106 PHE A O 1
ATOM 901 N N . ASN A 1 107 ? -14.999 -6.836 -12.637 1.00 92.88 107 ASN A N 1
ATOM 902 C CA . ASN A 1 107 ? -14.250 -6.799 -11.376 1.00 92.88 107 ASN A CA 1
ATOM 903 C C . ASN A 1 107 ? -12.819 -6.247 -11.553 1.00 92.88 107 ASN A C 1
ATOM 905 O O . ASN A 1 107 ? -11.844 -6.769 -10.989 1.00 92.88 107 ASN A O 1
ATOM 909 N N . GLN A 1 108 ? -12.690 -5.197 -12.367 1.00 93.75 108 GLN A N 1
ATOM 910 C CA . GLN A 1 108 ? -11.415 -4.585 -12.731 1.00 93.75 108 GLN A CA 1
ATOM 911 C C . GLN A 1 108 ? -11.434 -3.066 -12.550 1.00 93.75 108 GLN A C 1
ATOM 913 O O . GLN A 1 108 ? -12.478 -2.420 -12.498 1.00 93.75 108 GLN A O 1
ATOM 918 N N . CYS A 1 109 ? -10.243 -2.484 -12.479 1.00 95.31 109 CYS A N 1
ATOM 919 C CA . CYS A 1 109 ? -10.051 -1.050 -12.607 1.00 95.31 109 CYS A CA 1
ATOM 920 C C . CYS A 1 109 ? -9.271 -0.779 -13.892 1.00 95.31 109 CYS A C 1
ATOM 922 O O . CYS A 1 109 ? -8.242 -1.407 -14.146 1.00 95.31 109 CYS A O 1
ATOM 924 N N . ILE A 1 110 ? -9.769 0.144 -14.707 1.00 95.44 110 ILE A N 1
ATOM 925 C CA . ILE A 1 110 ? -9.148 0.567 -15.957 1.00 95.44 110 ILE A CA 1
ATOM 926 C C . ILE A 1 110 ? -8.484 1.915 -15.705 1.00 95.44 110 ILE A C 1
ATOM 928 O O . ILE A 1 110 ? -9.121 2.866 -15.251 1.00 95.44 110 ILE A O 1
ATOM 932 N N . ARG A 1 111 ? -7.190 2.012 -16.003 1.00 95.56 111 ARG A N 1
ATOM 933 C CA . ARG A 1 111 ? -6.457 3.278 -16.017 1.00 95.56 111 ARG A CA 1
ATOM 934 C C . ARG A 1 111 ? -6.336 3.775 -17.445 1.00 95.56 111 ARG A C 1
ATOM 936 O O . ARG A 1 111 ? -5.776 3.075 -18.283 1.00 95.56 111 ARG A O 1
ATOM 943 N N . ILE A 1 112 ? -6.740 5.020 -17.666 1.00 95.19 112 ILE A N 1
ATOM 944 C CA . ILE A 1 112 ? -6.531 5.747 -18.916 1.00 95.19 112 ILE A CA 1
ATOM 945 C C . ILE A 1 112 ? -5.428 6.785 -18.699 1.00 95.19 112 ILE A C 1
ATOM 947 O O . ILE A 1 112 ? -5.546 7.674 -17.850 1.00 95.19 112 ILE A O 1
ATOM 951 N N . SER A 1 113 ? -4.341 6.686 -19.463 1.00 93.69 113 SER A N 1
ATOM 952 C CA . SER A 1 113 ? -3.253 7.671 -19.448 1.00 93.69 113 SER A CA 1
ATOM 953 C C . SER A 1 113 ? -2.580 7.768 -20.813 1.00 93.69 113 SER A C 1
ATOM 955 O O . SER A 1 113 ? -2.162 6.739 -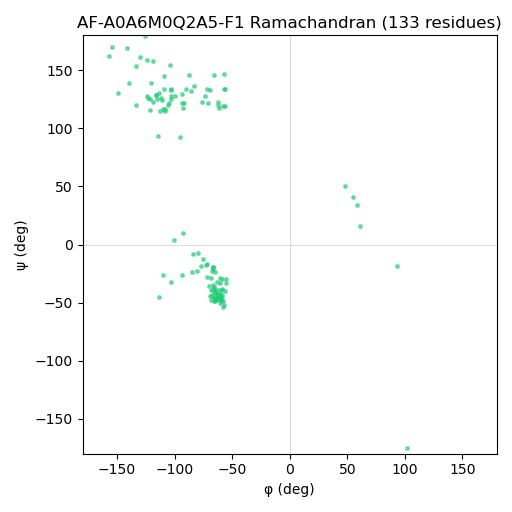21.337 1.00 93.69 113 SER A O 1
ATOM 957 N N . GLN A 1 114 ? -2.410 8.984 -21.348 1.00 88.31 114 GLN A N 1
ATOM 958 C CA . GLN A 1 114 ? -1.712 9.227 -22.626 1.00 88.31 114 GLN A CA 1
ATOM 959 C C . GLN A 1 114 ? -2.194 8.287 -23.751 1.00 88.31 114 GLN A C 1
ATOM 961 O O . GLN A 1 114 ? -1.389 7.594 -24.372 1.00 88.31 114 GLN A O 1
ATOM 966 N N . ASP A 1 115 ? -3.517 8.206 -23.929 1.00 86.50 115 ASP A N 1
ATOM 967 C CA . ASP A 1 115 ? -4.207 7.378 -24.935 1.00 86.50 115 ASP A CA 1
ATOM 968 C C . ASP A 1 115 ? -3.975 5.861 -24.822 1.00 86.50 115 ASP A C 1
ATOM 970 O O . ASP A 1 115 ? -4.272 5.100 -25.743 1.00 86.50 115 ASP A O 1
ATOM 974 N N . LYS A 1 116 ? -3.457 5.396 -23.680 1.00 91.94 116 LYS A N 1
ATOM 975 C CA . LYS A 1 116 ? -3.358 3.976 -23.342 1.00 91.94 116 LYS A CA 1
ATOM 976 C C . LYS A 1 116 ? -4.331 3.623 -22.235 1.00 91.94 116 LYS A C 1
ATOM 978 O O . LYS A 1 116 ? -4.377 4.299 -21.205 1.00 91.94 116 LYS A O 1
ATOM 983 N N . GLU A 1 117 ? -5.028 2.516 -22.443 1.00 93.81 117 GLU A N 1
ATOM 984 C CA . GLU A 1 117 ? -5.864 1.870 -21.441 1.00 93.81 117 GLU A CA 1
ATOM 985 C C . GLU A 1 117 ? -5.147 0.641 -20.884 1.00 93.81 117 GLU A C 1
ATOM 987 O O . GLU A 1 117 ? -4.593 -0.173 -21.626 1.00 93.81 117 GLU A O 1
ATOM 992 N N . GLU A 1 118 ? -5.136 0.515 -19.562 1.00 93.75 118 GLU A N 1
ATOM 993 C CA . GLU A 1 118 ? -4.585 -0.644 -18.868 1.00 93.75 118 GLU A CA 1
ATOM 994 C C . GLU A 1 118 ? -5.557 -1.108 -17.787 1.00 93.75 118 GLU A C 1
ATOM 996 O O . GLU A 1 118 ? -5.869 -0.357 -16.861 1.00 93.75 118 GLU A O 1
ATOM 1001 N N . GLY A 1 119 ? -6.010 -2.356 -17.898 1.00 92.19 119 GLY A N 1
ATOM 1002 C CA . GLY A 1 119 ? -6.797 -3.025 -16.869 1.00 92.19 119 GLY A CA 1
ATOM 1003 C C . GLY A 1 119 ? -5.906 -3.625 -15.782 1.00 92.19 119 GLY A C 1
ATOM 1004 O O . GLY A 1 119 ? -4.890 -4.262 -16.062 1.00 92.19 119 GLY A O 1
ATOM 1005 N N . PHE A 1 120 ? -6.294 -3.449 -14.525 1.00 91.69 120 PHE A N 1
ATOM 1006 C CA . PHE A 1 120 ? -5.664 -4.080 -13.371 1.00 91.69 120 PHE A CA 1
ATOM 1007 C C . PHE A 1 120 ? -6.720 -4.486 -12.339 1.00 91.69 120 PHE A C 1
ATOM 1009 O O . PHE A 1 120 ? -7.897 -4.148 -12.447 1.00 91.69 120 PHE A O 1
ATOM 1016 N N . LYS A 1 121 ? -6.300 -5.269 -11.338 1.00 91.25 121 LYS A N 1
ATOM 1017 C CA . LYS A 1 121 ? -7.203 -5.769 -10.292 1.00 91.25 121 LYS A CA 1
ATOM 1018 C C . LYS A 1 121 ? -7.908 -4.611 -9.595 1.00 91.25 121 LYS A C 1
ATOM 1020 O O . LYS A 1 121 ? -7.244 -3.658 -9.187 1.00 91.25 121 LYS A O 1
ATOM 1025 N N . ASP A 1 122 ? -9.215 -4.748 -9.407 1.00 93.31 122 ASP A N 1
ATOM 1026 C CA . ASP A 1 122 ? -10.011 -3.752 -8.701 1.00 93.31 122 ASP A CA 1
ATOM 1027 C C . ASP A 1 122 ? -9.530 -3.595 -7.240 1.00 93.31 122 ASP A C 1
ATOM 1029 O O . ASP A 1 122 ? -9.584 -4.562 -6.463 1.00 93.31 122 ASP A O 1
ATOM 1033 N N . PRO A 1 123 ? -9.038 -2.403 -6.846 1.00 91.88 123 PRO A N 1
ATOM 1034 C CA . PRO A 1 123 ? -8.598 -2.160 -5.480 1.00 91.88 123 PRO A CA 1
ATOM 1035 C C . PRO A 1 123 ? -9.760 -2.173 -4.474 1.00 91.88 123 PRO A C 1
ATOM 1037 O O . PRO A 1 123 ? -9.520 -2.469 -3.308 1.00 91.88 123 PRO A O 1
ATOM 1040 N N . ILE A 1 124 ? -11.010 -1.933 -4.890 1.00 92.88 124 ILE A N 1
ATOM 1041 C CA . ILE A 1 124 ? -12.180 -2.012 -4.000 1.00 92.88 124 ILE A CA 1
ATOM 1042 C C . ILE A 1 124 ? -12.376 -3.461 -3.549 1.00 92.88 124 ILE A C 1
ATOM 1044 O O . ILE A 1 124 ? -12.434 -3.748 -2.353 1.00 92.88 124 ILE A O 1
ATOM 1048 N N . LEU A 1 125 ? -12.359 -4.405 -4.492 1.00 93.31 125 LEU A N 1
ATOM 1049 C CA . LEU A 1 125 ? -12.430 -5.836 -4.182 1.00 93.31 125 LEU A CA 1
ATOM 1050 C C . LEU A 1 125 ? -11.219 -6.348 -3.402 1.00 93.31 125 LEU A C 1
ATOM 1052 O O . LEU A 1 125 ? -11.304 -7.396 -2.755 1.00 93.31 125 LEU A O 1
ATOM 1056 N N . GLN A 1 126 ? -10.072 -5.672 -3.496 1.00 92.81 126 GLN A N 1
ATOM 1057 C CA . GLN A 1 126 ? -8.916 -5.983 -2.660 1.00 92.81 126 GLN A CA 1
ATOM 1058 C C . GLN A 1 126 ? -9.203 -5.629 -1.193 1.00 92.81 126 GLN A C 1
ATOM 1060 O O . GLN A 1 126 ? -8.995 -6.478 -0.326 1.00 92.81 126 GLN A O 1
ATOM 1065 N N . VAL A 1 127 ? -9.733 -4.432 -0.923 1.00 94.69 127 VAL A N 1
ATOM 1066 C CA . VAL A 1 127 ? -10.088 -3.989 0.438 1.00 94.69 127 VAL A CA 1
ATOM 1067 C C . VAL A 1 127 ? -11.215 -4.833 1.022 1.00 94.69 127 VAL A C 1
ATOM 1069 O O . VAL A 1 127 ? -11.139 -5.250 2.175 1.00 94.69 127 VAL A O 1
ATOM 1072 N N . GLU A 1 128 ? -12.231 -5.162 0.224 1.00 94.75 128 GLU A N 1
ATOM 1073 C CA . GLU A 1 128 ? -13.326 -6.034 0.661 1.00 94.75 128 GLU A CA 1
ATOM 1074 C C . GLU A 1 128 ? -12.826 -7.431 1.053 1.00 94.75 128 GLU A C 1
ATOM 1076 O O . GLU A 1 128 ? -13.243 -7.984 2.071 1.00 94.75 128 GLU A O 1
ATOM 1081 N N . ARG A 1 129 ? -11.860 -7.983 0.305 1.00 94.12 129 ARG A N 1
ATOM 1082 C CA . ARG A 1 129 ? -11.193 -9.236 0.685 1.00 94.12 129 ARG A CA 1
ATOM 1083 C C . ARG A 1 129 ? -10.401 -9.098 1.979 1.00 94.12 129 ARG A C 1
ATOM 1085 O O . ARG A 1 129 ? -10.575 -9.931 2.859 1.00 94.12 129 ARG A O 1
ATOM 1092 N N . GLN A 1 130 ? -9.585 -8.054 2.121 1.00 95.06 130 GLN A N 1
ATOM 1093 C CA . GLN A 1 130 ? -8.812 -7.807 3.346 1.00 95.06 130 GLN A CA 1
ATOM 1094 C C . GLN A 1 130 ? -9.724 -7.655 4.574 1.00 95.06 130 GLN A C 1
ATOM 1096 O O . GLN A 1 130 ? -9.400 -8.172 5.639 1.00 95.06 130 GLN A O 1
ATOM 1101 N N . LYS A 1 131 ? -10.878 -6.991 4.425 1.00 94.88 131 LYS A N 1
ATOM 1102 C CA . LYS A 1 131 ? -11.898 -6.876 5.475 1.00 94.88 131 LYS A CA 1
ATOM 1103 C C . LYS A 1 131 ? -12.411 -8.252 5.902 1.00 94.88 131 LYS A C 1
ATOM 1105 O O . LYS A 1 131 ? -12.450 -8.529 7.093 1.00 94.88 131 LYS A O 1
ATOM 1110 N N . ASN A 1 132 ? -12.750 -9.113 4.943 1.00 94.56 132 ASN A N 1
ATOM 1111 C CA . ASN A 1 132 ? -13.229 -10.467 5.232 1.00 94.56 132 ASN A CA 1
ATOM 1112 C C . ASN A 1 132 ? -12.141 -11.377 5.821 1.00 94.56 132 ASN A C 1
ATOM 1114 O O . ASN A 1 132 ? -12.468 -12.284 6.564 1.00 94.56 132 ASN A O 1
ATOM 1118 N N . GLN A 1 133 ? -10.864 -11.155 5.494 1.00 94.69 133 GLN A N 1
ATOM 1119 C CA . GLN A 1 133 ? -9.740 -11.911 6.065 1.00 94.69 133 GLN A CA 1
ATOM 1120 C C . GLN A 1 133 ? -9.374 -11.475 7.492 1.00 94.69 133 GLN A C 1
ATOM 1122 O O . GLN A 1 133 ? -8.655 -12.188 8.189 1.00 94.69 133 GLN A O 1
ATOM 1127 N N . LEU A 1 134 ? -9.799 -10.278 7.905 1.00 92.19 134 LEU A N 1
ATOM 1128 C CA . LEU A 1 134 ? -9.514 -9.727 9.229 1.00 92.19 134 LEU A CA 1
ATOM 1129 C C . LEU A 1 134 ? -10.513 -10.192 10.303 1.00 92.19 134 LEU A C 1
ATOM 1131 O O . LEU A 1 134 ? -10.178 -10.140 11.487 1.00 92.19 134 LEU A O 1
ATOM 1135 N N . ILE A 1 135 ? -11.723 -10.582 9.892 1.00 83.94 135 ILE A N 1
ATOM 1136 C CA . ILE A 1 135 ? -12.842 -11.003 10.752 1.00 83.94 135 ILE A CA 1
ATOM 1137 C C . ILE A 1 135 ? -12.882 -12.528 10.809 1.00 83.94 135 ILE A C 1
ATOM 1139 O O . ILE A 1 135 ? -13.030 -13.054 11.934 1.00 83.94 135 ILE A O 1
#

Solvent-accessible surface area (backbone atoms only — not comparable to full-atom values): 8165 Å² total; per-residue (Å²): 130,81,68,75,78,88,68,86,52,67,68,54,56,50,35,53,55,49,52,72,69,49,52,85,87,41,87,60,33,63,64,46,45,54,49,39,53,52,52,49,46,45,53,51,41,49,56,56,50,55,61,62,60,67,73,53,58,67,91,59,42,49,63,47,62,72,44,75,49,72,64,89,85,51,77,52,75,41,53,27,42,38,37,43,96,86,51,75,45,81,45,80,78,80,66,72,85,60,51,79,45,80,38,78,89,78,57,27,26,36,36,42,46,96,96,39,77,46,79,43,79,27,65,66,64,50,51,54,48,52,56,64,57,74,108

Foldseek 3Di:
DDDPDDDLDPVLVVLVVVLVPDDPPDPCNVVSVVVNVVSVLQVVQLVVVVVVCVPDDVVFKDKDAQDWDDLPPDIDTFGIWIDGPVDIDTDDTDRDDADWDQDVVVQWIWGDDPNDIDIDHNVVVVRVVVVVSVD

Mean predicted aligned error: 4.63 Å

Sequence (135 aa):
MRIQKREIPIHIRRLEALSRRLMKSHPAFHKVHENLLRQRAGYQGEKAIDYYLKYLPKEEYLVLHGLRLFDGVGYFQIDYLIISKSFILVIEVKNIFGTLLFDPEFNQCIRISQDKEEGFKDPILQVERQKNQLI

Radius of gyration: 17.78 Å; Cα contacts (8 Å, |Δi|>4): 158; chains: 1; bounding box: 45×35×48 Å

InterPro domains:
  IPR011528 Nuclease-related domain, NERD [PF08378] (41-134)
  IPR011528 Nuclease-related domain, NERD [PS50965] (41-135)

Nearest PDB structures (foldseek):
  1y88-assembly1_A  TM=6.562E-01  e=1.780E+00  Archaeoglobus fulgidus
  5nkx-assembly1_A  TM=5.683E-01  e=3.066E+00  human respiratory syncytial virus
  7bdv-assembly1_B  TM=4.288E-01  e=1.033E+00  Sulfobacillus thermosulfidooxidans
  7bdv-assembly1_A  TM=4.201E-01  e=1.166E+00  Sulfobacillus thermosulfidooxidans
  3fm2-assembly1_B  TM=3.666E-01  e=7.149E+00  Trichormus variabilis ATCC 29413

Organism: NCBI:txid1808955

pLDDT: mean 92.26, std 8.08, range [40.75, 97.56]